Protein 1WN2 (pdb70)

Secondary structure (DSSP, 8-state):
---EEEEEEEESSS---HHHHHHHHHHHHHHHHHHHHHH-HHHHHHHHHTT--EEEEEESSHHHHHHHHHHHHHTT--EEEEE-TT-TTS-TT-EEEEEEEEEEHHHHHHHHTTSEE-

Radius of gyration: 13.37 Å; Cα contacts (8 Å, |Δi|>4): 234; chains: 1; bounding box: 24×41×27 Å

Solvent-accessible surface area: 6839 Å² total; per-residue (Å²): 225,119,131,41,24,0,4,0,0,0,19,44,50,27,199,29,70,186,50,81,27,61,40,1,22,50,71,0,10,86,60,0,13,123,68,0,63,140,149,77,120,146,45,22,66,14,4,111,175,103,60,71,90,80,42,47,6,63,6,105,33,46,111,66,0,97,149,14,50,56,64,0,93,175,61,47,6,11,18,7,41,14,175,42,104,60,6,118,95,16,93,140,47,18,12,0,0,0,0,0,0,0,0,6,31,114,42,0,58,132,10,6,48,148,30,154,125,110

Sequence (118 aa):
MFKYKQVIVARADLKLSKGKLAAQVAHGAVTAAFEAYKKKREWFEAWFREGQKKVVVKVESEEELFKLKAEAEKLGLPNALIRDAGLTEIPPGTVTVLAVGPAPEEIVDKVTGNLKLL

CATH classification: 3.40.1490.10

Organism: Pyrococcus horikoshii (strain ATCC 700860 / DSM 12428 / JCM 9974 / NBRC 100139 / OT-3) (NCBI:txid70601)

InterPro domains:
  IPR002833 Peptidyl-tRNA hydrolase, PTH2 [PF01981] (7-121)
  IPR002833 Peptidyl-tRNA hydrolase, PTH2 [PTHR12649] (6-121)
  IPR002833 Peptidyl-tRNA hydrolase, PTH2 [TIGR00283] (8-121)
  IPR002833 Peptidyl-tRNA hydrolase, PTH2 [cd02430] (7-121)
  IPR023476 Peptidyl-tRNA hydrolase II domain superfamily [G3DSA:3.40.1490.10] (1-121)
  IPR023476 Peptidyl-tRNA hydrolase II domain superfamily [SSF102462] (6-121)
  IPR034759 Peptidyl-tRNA hydrolase, archaea [MF_00628] (7-121)

Foldseek 3Di:
DFDWEKEKEFAPQLPDDPVVRVVLSVVWLVQLLVLCCVPVVVLSVVLVVVVRHYFYFYDHDQVLLVVLVVLLVVLVWRKDFDFDCPPPVDDHPRTTMMMTDRDGPVSSCVRPVPTGGD

Nearest PDB structures (foldseek):
  2d3k-assembly1_B  TM=9.857E-01  e=5.462E-23  Pyrococcus horikoshii OT3
  3erj-assembly1_A  TM=9.630E-01  e=3.125E-15  Archaeoglobus fulgidus
  2zv3-assembly3_F  TM=9.507E-01  e=1.216E-14  Methanocaldococcus jannaschii DSM 2661
  1q7s-assembly3_A  TM=9.230E-01  e=5.416E-14  Homo sapiens
  1rlk-assembly1_A  TM=9.325E-01  e=7.107E-14  Thermoplasma acidophilum

Structure (mmCIF, N/CA/C/O backbone):
data_1WN2
#
_entry.id   1WN2
#
_cell.length_a   49.670
_cell.length_b   49.670
_cell.length_c   85.791
_cell.angle_alpha   90.00
_cell.angle_beta   90.00
_cell.angle_gamma   90.00
#
_symmetry.space_group_name_H-M   'P 41 21 2'
#
loop_
_entity.id
_entity.type
_entity.pdbx_description
1 polymer 'Peptidyl-tRNA hydrolase'
2 non-polymer 'SODIUM ION'
3 water water
#
loop_
_atom_site.group_PDB
_atom_site.id
_atom_site.type_symbol
_atom_site.label_atom_id
_atom_site.label_alt_id
_atom_site.label_comp_id
_atom_site.label_asym_id
_atom_site.label_entity_id
_atom_site.label_seq_id
_atom_site.pdbx_PDB_ins_code
_atom_site.Cartn_x
_atom_site.Cartn_y
_atom_site.Cartn_z
_atom_site.occupancy
_atom_site.B_iso_or_equiv
_atom_site.auth_seq_id
_atom_site.auth_comp_id
_atom_site.auth_asym_id
_atom_site.auth_atom_id
_atom_site.pdbx_PDB_model_num
ATOM 1 N N . MET A 1 4 ? 11.380 38.753 29.199 1.00 35.88 4 MET A N 1
ATOM 2 C CA . MET A 1 4 ? 10.110 38.081 29.597 1.00 35.40 4 MET A CA 1
ATOM 3 C C . MET A 1 4 ? 10.220 36.571 29.416 1.00 34.40 4 MET A C 1
ATOM 4 O O . MET A 1 4 ? 9.213 35.863 29.401 1.00 34.43 4 MET A O 1
ATOM 9 N N . PHE A 1 5 ? 11.449 36.086 29.277 1.00 32.90 5 PHE A N 1
ATOM 10 C CA . PHE A 1 5 ? 11.813 34.661 29.137 1.00 31.00 5 PHE A CA 1
ATOM 11 C C . PHE A 1 5 ? 11.403 33.864 30.359 1.00 28.72 5 PHE A C 1
ATOM 12 O O . PHE A 1 5 ? 11.616 34.278 31.491 1.00 28.88 5 PHE A O 1
ATOM 20 N N . LYS A 1 6 ? 10.882 32.656 30.180 1.00 25.19 6 LYS A N 1
ATOM 21 C CA . LYS A 1 6 ? 10.636 31.799 31.305 1.00 21.89 6 LYS A CA 1
ATOM 22 C C . LYS A 1 6 ? 11.672 30.703 31.298 1.00 18.87 6 LYS A C 1
ATOM 23 O O . LYS A 1 6 ? 12.131 30.253 30.256 1.00 17.08 6 LYS A O 1
ATOM 29 N N . TYR A 1 7 ? 12.102 30.289 32.485 1.00 15.34 7 TYR A N 1
ATOM 30 C CA . TYR A 1 7 ? 13.161 29.294 32.599 1.00 13.00 7 TYR A CA 1
ATOM 31 C C . TYR A 1 7 ? 12.707 28.017 33.274 1.00 11.48 7 TYR A C 1
ATOM 32 O O . TYR A 1 7 ? 11.865 28.034 34.171 1.00 11.90 7 TYR A O 1
ATOM 41 N N . LYS A 1 8 ? 13.268 26.898 32.838 1.00 10.13 8 LYS A N 1
ATOM 42 C CA . LYS A 1 8 ? 12.923 25.631 33.445 1.00 9.23 8 LYS A CA 1
ATOM 43 C C . LYS A 1 8 ? 14.004 24.591 33.233 1.00 7.75 8 LYS A C 1
ATOM 44 O O . LYS A 1 8 ? 14.894 24.743 32.391 1.00 8.51 8 LYS A O 1
ATOM 50 N N . GLN A 1 9 ? 13.918 23.542 34.038 1.00 7.23 9 GLN A N 1
ATOM 51 C CA . GLN A 1 9 ? 14.833 22.419 33.977 1.00 6.85 9 GLN A CA 1
ATOM 52 C C . GLN A 1 9 ? 13.947 21.188 33.853 1.00 7.03 9 GLN A C 1
ATOM 53 O O . GLN A 1 9 ? 12.960 21.044 34.579 1.00 7.93 9 GLN A O 1
ATOM 59 N N . VAL A 1 10 ? 14.275 20.316 32.911 1.00 6.56 10 VAL A N 1
ATOM 60 C CA . VAL A 1 10 ? 13.504 19.101 32.724 1.00 7.17 10 VAL A CA 1
ATOM 61 C C . VAL A 1 10 ? 14.420 17.927 33.010 1.00 6.51 10 VAL A C 1
ATOM 62 O O . VAL A 1 10 ? 15.532 17.859 32.484 1.00 7.67 10 VAL A O 1
ATOM 66 N N . ILE A 1 11 ? 13.971 17.022 33.872 1.00 6.57 11 ILE A N 1
ATOM 67 C CA . ILE A 1 11 ? 14.767 15.854 34.196 1.00 6.98 11 ILE A CA 1
ATOM 68 C C . ILE A 1 11 ? 14.083 14.639 33.596 1.00 6.17 11 ILE A C 1
ATOM 69 O O . ILE A 1 11 ? 12.916 14.354 33.887 1.00 7.33 11 ILE A O 1
ATOM 74 N N . VAL A 1 12 ? 14.823 13.948 32.739 1.00 6.41 12 VAL A N 1
ATOM 75 C CA . VAL A 1 12 ? 14.343 12.766 32.040 1.00 6.58 12 VAL A CA 1
ATOM 76 C C . VAL A 1 12 ? 14.801 11.528 32.793 1.00 6.68 12 VAL A C 1
ATOM 77 O O . VAL A 1 12 ? 15.996 11.234 32.846 1.00 7.33 12 VAL A O 1
ATOM 81 N N . ALA A 1 13 ? 13.852 10.805 33.372 1.00 7.25 13 ALA A N 1
ATOM 82 C CA . ALA A 1 13 ? 14.170 9.614 34.141 1.00 7.19 13 ALA A CA 1
ATOM 83 C C . ALA A 1 13 ? 13.818 8.338 33.398 1.00 7.53 13 ALA A C 1
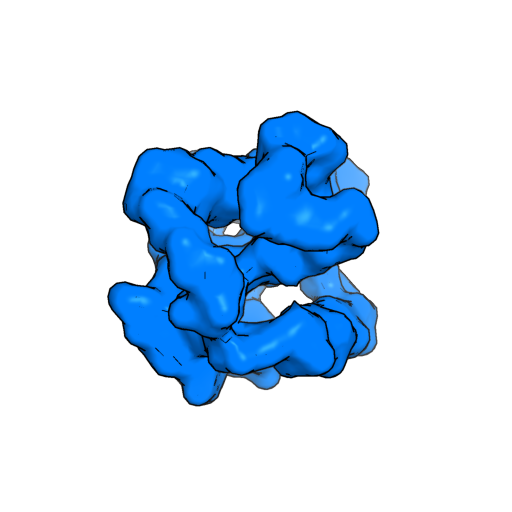ATOM 84 O O . ALA A 1 13 ? 12.793 8.262 32.723 1.00 8.59 13 ALA A O 1
ATOM 86 N N . ARG A 1 14 ? 14.672 7.330 33.523 1.00 8.08 14 ARG A N 1
ATOM 87 C CA . ARG A 1 14 ? 14.401 6.048 32.887 1.00 8.69 14 ARG A CA 1
ATOM 88 C C . ARG A 1 14 ? 13.386 5.285 33.725 1.00 10.14 14 ARG A C 1
ATOM 89 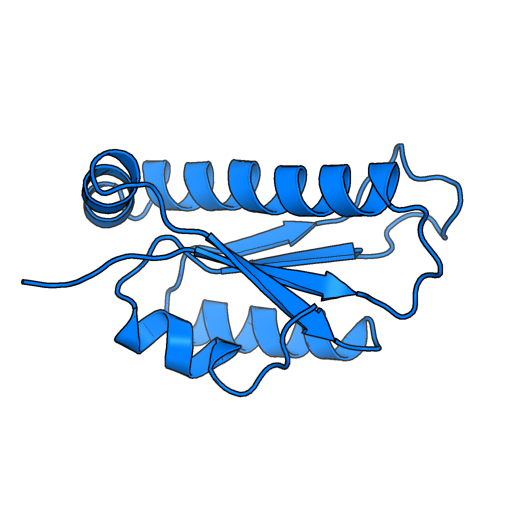O O . ARG A 1 14 ? 13.575 5.093 34.928 1.00 12.37 14 ARG A O 1
ATOM 97 N N . ALA A 1 15 ? 12.307 4.857 33.081 1.00 10.29 15 ALA A N 1
ATOM 98 C CA . ALA A 1 15 ? 11.252 4.116 33.760 1.00 11.10 15 ALA A CA 1
ATOM 99 C C . ALA A 1 15 ? 11.350 2.622 33.487 1.00 12.61 15 ALA A C 1
ATOM 100 O O . ALA A 1 15 ? 10.473 1.857 33.884 1.00 15.22 15 ALA A O 1
ATOM 102 N N . ASP A 1 16 ? 12.419 2.208 32.815 1.00 11.90 16 ASP A N 1
ATOM 103 C CA . ASP A 1 16 ? 12.615 0.801 32.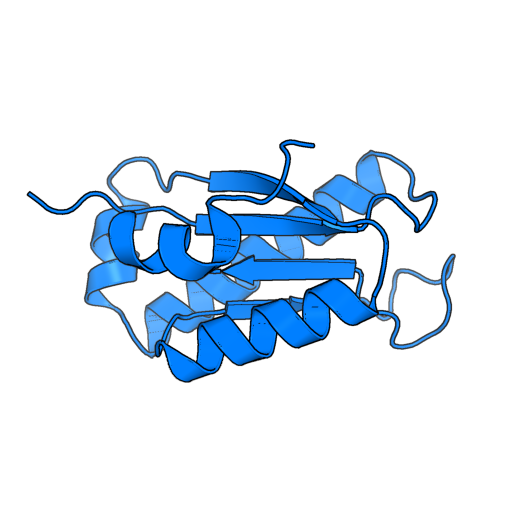478 1.00 12.22 16 ASP A CA 1
ATOM 104 C C . ASP A 1 16 ? 13.616 0.096 33.391 1.00 12.65 16 ASP A C 1
ATOM 105 O O . ASP A 1 16 ? 13.868 -1.098 33.234 1.00 14.46 16 ASP A O 1
ATOM 110 N N . LEU A 1 17 ? 14.184 0.825 34.345 1.00 11.88 17 LEU A N 1
ATOM 111 C CA . LEU A 1 17 ? 15.171 0.244 35.248 1.00 11.46 17 LEU A CA 1
ATOM 112 C C . LEU A 1 17 ? 14.606 -0.444 36.486 1.00 12.19 17 LEU A C 1
ATOM 113 O O . LEU A 1 17 ? 15.359 -1.009 37.275 1.00 12.90 17 LEU A O 1
ATOM 118 N N . LYS A 1 18 ? 13.288 -0.402 36.650 1.00 13.62 18 LYS A N 1
ATOM 119 C CA . LYS A 1 18 ? 12.635 -1.037 37.792 1.00 15.01 18 LYS A CA 1
ATOM 120 C C . LYS A 1 18 ? 13.163 -0.499 39.127 1.00 13.59 18 LYS A C 1
ATOM 121 O O . LYS A 1 18 ? 13.246 -1.206 40.123 1.00 14.27 18 LYS A O 1
ATOM 127 N N . LEU A 1 19 ? 13.532 0.778 39.153 1.00 11.99 19 LEU A N 1
ATOM 128 C CA . LEU A 1 19 ? 14.047 1.396 40.370 1.00 10.71 19 LEU A CA 1
ATOM 129 C C . LEU A 1 19 ? 12.928 1.712 41.353 1.00 10.69 19 LEU A C 1
ATOM 130 O O . LEU A 1 19 ? 11.807 2.026 40.954 1.00 11.56 19 LEU A O 1
ATOM 135 N N . SER A 1 20 ? 13.233 1.619 42.643 1.00 9.48 20 SER A N 1
ATOM 136 C CA . SER A 1 20 ? 12.250 1.944 43.666 1.00 8.20 20 SER A CA 1
ATOM 137 C C . SER A 1 20 ? 12.085 3.463 43.649 1.00 8.97 20 SER A C 1
ATOM 138 O O . SER A 1 20 ? 12.994 4.183 43.226 1.00 10.25 20 SER A O 1
ATOM 141 N N . LYS A 1 21 ? 10.939 3.954 44.112 1.00 9.53 21 LYS A N 1
ATOM 142 C CA . LYS A 1 21 ? 10.679 5.389 44.077 1.00 9.91 21 LYS A CA 1
ATOM 143 C C . LYS A 1 21 ? 11.703 6.275 44.778 1.00 9.32 21 LYS A C 1
ATOM 144 O O . LYS A 1 21 ? 12.036 7.346 44.272 1.00 9.11 21 LYS A O 1
ATOM 150 N N . GLY A 1 22 ? 12.204 5.839 45.928 1.00 8.63 22 GLY A N 1
ATOM 151 C CA . GLY A 1 22 ? 13.193 6.631 46.638 1.00 9.11 22 GLY A CA 1
ATOM 152 C C . GLY A 1 22 ? 14.483 6.758 45.848 1.00 8.16 22 GLY A C 1
ATOM 153 O O . GLY A 1 22 ? 15.130 7.807 45.859 1.00 8.94 22 GLY A O 1
ATOM 154 N N . LYS A 1 23 ? 14.874 5.683 45.172 1.00 8.30 23 LYS A N 1
ATOM 155 C CA . LYS A 1 23 ? 16.091 5.711 44.371 1.00 7.86 23 LYS A CA 1
ATOM 156 C C . LYS A 1 23 ? 15.891 6.564 43.120 1.00 8.03 23 LYS A C 1
ATOM 157 O O . LYS A 1 23 ? 16.779 7.327 42.742 1.00 7.52 23 LYS A O 1
ATOM 163 N N . LEU A 1 24 ? 14.734 6.444 42.477 1.00 7.39 24 LEU A N 1
ATOM 164 C CA . LEU A 1 24 ? 14.478 7.232 41.277 1.00 7.68 24 LEU A CA 1
ATOM 165 C C . LEU A 1 24 ? 14.478 8.720 41.631 1.00 6.95 24 LEU A C 1
ATOM 166 O O . LEU A 1 24 ? 15.032 9.540 40.896 1.00 7.29 24 LEU A O 1
ATOM 174 N N . ALA A 1 25 ? 13.859 9.070 42.756 1.00 6.95 25 ALA A N 1
ATOM 175 C CA . ALA A 1 25 ? 13.820 10.464 43.188 1.00 7.13 25 ALA A CA 1
ATOM 176 C C . ALA A 1 25 ? 15.243 10.960 43.444 1.00 6.45 25 ALA A C 1
ATOM 177 O O . ALA A 1 25 ? 15.581 12.097 43.105 1.00 6.50 25 ALA A O 1
ATOM 179 N N . ALA A 1 26 ? 16.077 10.111 44.037 1.00 6.65 26 ALA A N 1
ATOM 180 C CA . ALA A 1 26 ? 17.462 10.487 44.301 1.00 7.22 26 ALA A CA 1
ATOM 181 C C . ALA A 1 26 ? 18.206 10.732 42.987 1.00 6.39 26 ALA A C 1
ATOM 182 O O . ALA A 1 26 ? 19.002 11.670 42.881 1.00 6.85 26 ALA A O 1
ATOM 184 N N . GLN A 1 27 ? 17.956 9.886 41.989 1.00 6.11 27 GLN A N 1
ATOM 185 C CA . GLN A 1 27 ? 18.615 10.052 40.695 1.00 6.36 27 GLN A CA 1
ATOM 186 C C . GLN A 1 27 ? 18.169 11.356 40.038 1.00 5.82 27 GLN A C 1
ATOM 187 O O . GLN A 1 27 ? 18.984 12.081 39.461 1.00 6.45 27 GLN A O 1
ATOM 193 N N . VAL A 1 28 ? 16.876 11.653 40.123 1.00 6.03 28 VAL A N 1
ATOM 194 C CA . VAL A 1 28 ? 16.354 12.890 39.558 1.00 5.93 28 VAL A CA 1
ATOM 195 C C . VAL A 1 28 ? 17.058 14.070 40.234 1.00 5.05 28 VAL A C 1
ATOM 196 O O . VAL A 1 28 ? 17.436 15.040 39.571 1.0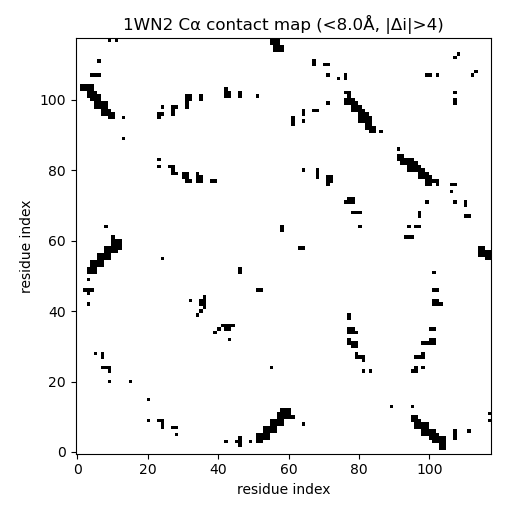0 5.96 28 VAL A O 1
ATOM 200 N N . ALA A 1 29 ? 17.258 13.967 41.547 1.00 5.78 29 ALA A N 1
ATOM 201 C CA . ALA A 1 29 ? 17.939 15.013 42.304 1.00 6.31 29 ALA A CA 1
ATOM 202 C C . ALA A 1 29 ? 19.405 15.140 41.872 1.00 5.47 29 ALA A C 1
ATOM 203 O O . ALA A 1 29 ? 19.927 16.256 41.791 1.00 6.11 29 ALA A O 1
ATOM 205 N N . HIS A 1 30 ? 20.075 14.018 41.601 1.00 5.81 30 HIS A N 1
ATOM 206 C CA . HIS A 1 30 ? 21.460 14.091 41.134 1.00 6.04 30 HIS A CA 1
ATOM 207 C C . HIS A 1 30 ? 21.475 14.918 39.847 1.00 6.01 30 HIS A C 1
ATOM 208 O O . HIS A 1 30 ? 22.331 15.785 39.659 1.00 6.69 30 HIS A O 1
ATOM 215 N N . GLY A 1 31 ? 20.538 14.626 38.947 1.00 5.23 31 GLY A N 1
ATOM 216 C CA . GLY A 1 31 ? 20.481 15.345 37.687 1.00 6.43 31 GLY A CA 1
ATOM 217 C C . GLY A 1 31 ? 20.241 16.826 37.877 1.00 5.05 31 GLY A C 1
ATOM 218 O O . GLY A 1 31 ? 20.939 17.658 37.295 1.00 6.18 31 GLY A O 1
ATOM 219 N N . ALA A 1 32 ? 19.255 17.162 38.701 1.00 5.24 32 ALA A N 1
ATOM 220 C CA . ALA A 1 32 ? 18.924 18.556 38.949 1.00 5.32 32 ALA A CA 1
ATOM 221 C C . ALA A 1 32 ? 20.099 19.328 39.537 1.00 5.39 32 ALA A C 1
ATOM 222 O O . ALA A 1 32 ? 20.419 20.425 39.079 1.00 6.22 32 ALA A O 1
ATOM 224 N N . VAL A 1 33 ? 20.738 18.767 40.555 1.00 5.63 33 VAL A N 1
ATOM 225 C CA . VAL A 1 33 ? 21.872 19.440 41.178 1.00 5.94 33 VAL A CA 1
ATOM 226 C C . VAL A 1 33 ? 23.029 19.609 40.198 1.00 6.08 33 VAL A C 1
ATOM 227 O O . VAL A 1 33 ? 23.590 20.700 40.058 1.00 6.85 33 VAL A O 1
ATOM 231 N N . THR A 1 34 ? 23.380 18.532 39.510 1.00 6.53 34 THR A N 1
ATOM 232 C CA . THR A 1 34 ? 24.504 18.582 38.591 1.00 6.80 34 THR A CA 1
ATOM 233 C C . THR A 1 34 ? 24.295 19.564 37.441 1.00 6.09 34 THR A C 1
ATOM 234 O O . THR A 1 34 ? 25.181 20.366 37.134 1.00 6.88 34 THR A O 1
ATOM 238 N N . ALA A 1 35 ? 23.124 19.526 36.816 1.00 5.79 35 ALA A N 1
ATOM 239 C CA . ALA A 1 35 ? 22.848 20.440 35.713 1.00 6.47 35 ALA A CA 1
ATOM 240 C C . ALA A 1 35 ? 22.712 21.880 36.213 1.00 6.51 35 ALA A C 1
ATOM 241 O O . ALA A 1 35 ? 23.036 22.821 35.489 1.00 7.07 35 ALA A O 1
ATOM 243 N N . ALA A 1 36 ? 22.224 22.057 37.440 1.00 6.54 36 ALA A N 1
ATOM 244 C CA . ALA A 1 36 ? 22.095 23.397 38.004 1.00 7.53 36 ALA A CA 1
ATOM 245 C C . ALA A 1 36 ? 23.487 24.010 38.125 1.00 7.31 36 ALA A C 1
ATOM 246 O O . ALA A 1 36 ? 23.690 25.179 37.794 1.00 8.10 36 ALA A O 1
ATOM 248 N N . PHE A 1 37 ? 24.450 23.224 38.595 1.00 8.28 37 PHE A N 1
ATOM 249 C CA . PHE A 1 37 ? 25.803 23.740 38.721 1.00 10.03 37 PHE A CA 1
ATOM 250 C C . PHE A 1 37 ? 26.454 23.940 37.354 1.00 10.43 37 PHE A C 1
ATOM 251 O O . PHE A 1 37 ? 27.313 24.809 37.197 1.00 11.60 37 PHE A O 1
ATOM 259 N N . GLU A 1 38 ? 26.037 23.157 36.362 1.00 11.22 38 GLU A N 1
ATOM 260 C CA . GLU A 1 38 ? 26.565 23.315 35.010 1.00 11.19 38 GLU A CA 1
ATOM 261 C C . GLU A 1 38 ? 26.124 24.684 34.507 1.00 11.45 38 GLU A C 1
ATOM 262 O O . GLU A 1 38 ? 26.909 25.420 33.906 1.00 12.28 38 GLU A O 1
ATOM 268 N N . ALA A 1 39 ? 24.860 25.016 34.752 1.00 9.84 39 ALA A N 1
ATOM 269 C CA . ALA A 1 39 ? 24.310 26.299 34.334 1.00 9.36 39 ALA A CA 1
ATOM 270 C C . ALA A 1 39 ? 24.942 27.438 35.126 1.00 9.84 39 ALA A C 1
ATOM 271 O O . ALA A 1 39 ? 25.223 28.502 34.577 1.00 11.13 39 ALA A O 1
ATOM 273 N N . TYR A 1 40 ? 25.165 27.210 36.416 1.00 10.33 40 TYR A N 1
ATOM 274 C CA . TYR A 1 40 ? 25.770 28.219 37.276 1.00 11.44 40 TYR A CA 1
ATOM 275 C C . TYR A 1 40 ? 27.146 28.634 36.759 1.00 13.30 40 TYR A C 1
ATOM 276 O O . TYR A 1 40 ? 27.484 29.819 36.739 1.00 14.43 40 TYR A O 1
ATOM 285 N N . LYS A 1 41 ? 27.931 27.656 36.325 1.00 15.12 41 LYS A N 1
ATOM 286 C CA . LYS A 1 41 ? 29.277 27.926 35.835 1.00 17.93 41 LYS A CA 1
ATOM 287 C C . LYS A 1 41 ? 29.373 28.321 34.359 1.00 19.33 41 LYS A C 1
ATOM 288 O O . LYS A 1 41 ? 30.256 29.095 33.985 1.00 20.80 41 LYS A O 1
ATOM 294 N N . LYS A 1 42 ? 28.470 27.811 33.526 1.00 18.97 42 LYS A N 1
ATOM 295 C CA . LYS A 1 42 ? 28.665 28.284 32.140 1.00 20.13 42 LYS A CA 1
ATOM 296 C C . LYS A 1 42 ? 27.464 29.075 31.561 1.00 18.91 42 LYS A C 1
ATOM 297 O O . LYS A 1 42 ? 27.581 29.808 30.588 1.00 19.37 42 LYS A O 1
ATOM 303 N N . LYS A 1 43 ? 26.300 29.120 32.201 1.00 17.21 43 LYS A N 1
ATOM 304 C CA . LYS A 1 43 ? 25.206 30.005 31.822 1.00 15.48 43 LYS A CA 1
ATOM 305 C C . LYS A 1 43 ? 24.606 30.721 33.042 1.00 14.38 43 LYS A C 1
ATOM 306 O O . LYS A 1 43 ? 23.432 30.605 33.372 1.00 13.72 43 LYS A O 1
ATOM 312 N N . ARG A 1 44 ? 25.494 31.464 33.731 1.00 14.22 44 ARG A N 1
ATOM 313 C CA . ARG A 1 44 ? 25.143 32.067 35.013 1.00 14.00 44 ARG A CA 1
ATOM 314 C C . ARG A 1 44 ? 23.821 32.840 34.987 1.00 13.42 44 ARG A C 1
ATOM 315 O O . ARG A 1 44 ? 23.045 32.817 35.935 1.00 14.13 44 ARG A O 1
ATOM 323 N N . GLU A 1 45 ? 23.590 33.577 33.885 1.00 14.40 45 GLU A N 1
ATOM 324 C CA . GLU A 1 45 ? 22.370 34.383 33.809 1.00 16.11 45 GLU A CA 1
ATOM 325 C C . GLU A 1 45 ? 21.105 33.514 33.828 1.00 14.52 45 GLU A C 1
ATOM 326 O O . GLU A 1 45 ? 20.117 33.808 34.488 1.00 15.14 45 GLU A O 1
ATOM 332 N N . TRP A 1 46 ? 21.172 32.418 33.078 1.00 13.78 46 TRP A N 1
ATOM 333 C CA . TRP A 1 46 ? 20.063 31.474 33.013 1.00 12.39 46 TRP A CA 1
ATOM 334 C C . TRP A 1 46 ? 19.826 30.860 34.385 1.00 11.14 46 TRP A C 1
ATOM 335 O O . TRP A 1 46 ? 18.685 30.728 34.823 1.00 12.37 46 TRP A O 1
ATOM 346 N N . PHE A 1 47 ? 20.908 30.485 35.062 1.00 11.20 47 PHE A N 1
ATOM 347 C CA . PHE A 1 47 ? 20.791 29.896 36.387 1.00 10.73 47 PHE A CA 1
ATOM 348 C C . PHE A 1 47 ? 20.132 30.853 37.376 1.00 10.26 47 PHE A C 1
ATOM 349 O O . PHE A 1 47 ? 19.178 30.490 38.063 1.00 10.48 47 PHE A O 1
ATOM 357 N N . GLU A 1 48 ? 20.657 32.073 37.451 1.00 11.72 48 GLU A N 1
ATOM 358 C CA . GLU A 1 48 ? 20.142 33.080 38.374 1.00 13.39 48 GLU A CA 1
ATOM 359 C C . GLU A 1 48 ? 18.657 33.376 38.207 1.00 12.49 48 GLU A C 1
ATOM 360 O O . GLU A 1 48 ? 17.919 33.453 39.192 1.00 13.49 48 GLU A O 1
ATOM 366 N N . ALA A 1 49 ? 18.220 33.554 36.965 1.00 12.35 49 ALA A N 1
ATOM 367 C CA . ALA A 1 49 ? 16.816 33.840 36.695 1.00 12.33 49 ALA A CA 1
ATOM 368 C C . ALA A 1 49 ? 15.954 32.673 37.169 1.00 11.95 49 ALA A C 1
ATOM 369 O O . ALA A 1 49 ? 14.972 32.855 37.887 1.00 13.21 49 ALA A O 1
ATOM 371 N N . TRP A 1 50 ? 16.337 31.471 36.755 1.00 10.43 50 TRP A N 1
ATOM 372 C CA . TRP A 1 50 ? 15.632 30.250 37.121 1.00 9.87 50 TRP A CA 1
ATOM 373 C C . TRP A 1 50 ? 15.554 30.075 38.634 1.00 8.60 50 TRP A C 1
ATOM 374 O O . TRP A 1 50 ? 14.483 29.848 39.189 1.00 9.53 50 TRP A O 1
ATOM 385 N N . PHE A 1 51 ? 16.696 30.200 39.296 1.00 9.67 51 PHE A N 1
ATOM 386 C CA . PHE A 1 51 ? 16.765 29.997 40.737 1.00 11.02 51 PHE A CA 1
ATOM 387 C C . PHE A 1 51 ? 15.884 30.924 41.572 1.00 11.42 51 PHE A C 1
ATOM 388 O O . PHE A 1 51 ? 15.422 30.532 42.647 1.00 11.57 51 PHE A O 1
ATOM 396 N N . ARG A 1 52 ? 15.636 32.139 41.091 1.00 12.36 52 ARG A N 1
ATOM 397 C CA . ARG A 1 52 ? 14.771 32.955 41.941 1.00 14.25 52 ARG A CA 1
ATOM 398 C C . ARG A 1 52 ? 13.345 33.054 41.386 1.00 14.16 52 ARG A C 1
ATOM 399 O O . ARG A 1 52 ? 12.435 33.562 42.028 1.00 14.12 52 ARG A O 1
ATOM 407 N N . GLU A 1 53 ? 13.089 32.443 40.234 1.00 13.28 53 GLU A N 1
ATOM 408 C CA . GLU A 1 53 ? 11.738 32.386 39.689 1.00 13.61 53 GLU A CA 1
ATOM 409 C C . GLU A 1 53 ? 11.041 31.042 39.890 1.00 12.87 53 GLU A C 1
ATOM 410 O O . GLU A 1 53 ? 10.248 30.618 39.049 1.00 14.29 53 GLU A O 1
ATOM 416 N N . GLY A 1 54 ? 11.344 30.376 41.002 1.00 10.87 54 GLY A N 1
ATOM 417 C CA . GLY A 1 54 ? 10.719 29.099 41.302 1.00 10.36 54 GLY A CA 1
ATOM 418 C C . GLY A 1 54 ? 11.486 27.857 40.887 1.00 8.84 54 GLY A C 1
ATOM 419 O O . GLY A 1 54 ? 11.022 26.743 41.134 1.00 9.79 54 GLY A O 1
ATOM 420 N N . GLN A 1 55 ? 12.654 28.046 40.274 1.00 8.81 55 GLN A N 1
ATOM 421 C CA . GLN A 1 55 ? 13.500 26.945 39.803 1.00 8.12 55 GLN A CA 1
ATOM 422 C C . GLN A 1 55 ? 12.665 25.775 39.288 1.00 7.84 55 GLN A C 1
ATOM 423 O O . GLN A 1 55 ? 12.860 24.618 39.673 1.00 7.30 55 GLN A O 1
ATOM 429 N N . LYS A 1 56 ? 11.744 26.099 38.388 1.00 7.97 56 LYS A N 1
ATOM 430 C CA . LYS A 1 56 ? 10.835 25.121 37.815 1.00 7.91 56 LYS A CA 1
ATOM 431 C C . LYS A 1 56 ? 11.514 23.869 37.289 1.00 7.11 56 LYS A C 1
ATOM 432 O O . LYS A 1 56 ? 12.496 23.938 36.544 1.00 7.23 56 LYS A O 1
ATOM 438 N N . LYS A 1 57 ? 10.966 22.725 37.684 1.00 7.66 57 LYS A N 1
ATOM 439 C CA . LYS A 1 57 ? 11.464 21.424 37.264 1.00 7.96 57 LYS A CA 1
ATOM 440 C C . LYS A 1 57 ? 10.283 20.558 36.877 1.00 7.42 57 LYS A C 1
ATOM 441 O O . LYS A 1 57 ? 9.248 20.572 37.545 1.00 9.75 57 LYS A O 1
ATOM 447 N N . VAL A 1 58 ? 10.438 19.811 35.793 1.00 7.82 58 VAL A N 1
ATOM 448 C CA . VAL A 1 58 ? 9.396 18.905 35.334 1.00 7.95 58 VAL A CA 1
ATOM 449 C C . VAL A 1 58 ? 10.081 17.568 35.110 1.00 6.57 58 VAL A C 1
ATOM 450 O O . VAL A 1 58 ? 11.172 17.516 34.533 1.00 7.49 58 VAL A O 1
ATOM 454 N N . VAL A 1 59 ? 9.459 16.494 35.579 1.00 6.89 59 VAL A N 1
ATOM 455 C CA . VAL A 1 59 ? 10.038 15.171 35.424 1.00 7.22 59 VAL A CA 1
ATOM 456 C C . VAL A 1 59 ? 9.311 14.373 34.351 1.00 6.71 59 VAL A C 1
ATOM 457 O O . VAL A 1 59 ? 8.100 14.130 34.434 1.00 7.27 59 VAL A O 1
ATOM 461 N N . VAL A 1 60 ? 10.067 13.982 33.331 1.00 6.85 60 VAL A N 1
ATOM 462 C CA . VAL A 1 60 ? 9.532 13.195 32.236 1.00 6.99 60 VAL A CA 1
ATOM 463 C C . VAL A 1 60 ? 10.257 11.859 32.241 1.00 7.09 60 VAL A C 1
ATOM 464 O O . VAL A 1 60 ? 11.145 11.633 33.065 1.00 7.04 60 VAL A O 1
ATOM 468 N N . LYS A 1 61 ? 9.887 10.969 31.332 1.00 7.81 61 LYS A N 1
ATOM 469 C CA . LYS A 1 61 ? 10.511 9.659 31.304 1.00 8.01 61 LYS A CA 1
ATOM 470 C C . LYS A 1 61 ? 10.810 9.146 29.910 1.00 8.04 61 LYS A C 1
ATOM 471 O O . LYS A 1 61 ? 10.334 9.684 28.914 1.00 9.15 61 LYS A O 1
ATOM 477 N N . VAL A 1 62 ? 11.643 8.113 29.868 1.00 8.09 62 VAL A N 1
ATOM 478 C CA . VAL A 1 62 ? 11.966 7.399 28.638 1.00 8.08 62 VAL A CA 1
ATOM 479 C C . VAL A 1 62 ? 12.045 5.938 29.058 1.00 9.15 62 VAL A C 1
ATOM 480 O O . VAL A 1 62 ? 12.093 5.640 30.253 1.00 9.38 62 VAL A O 1
ATOM 484 N N . GLU A 1 63 ? 12.059 5.029 28.089 1.00 9.78 63 GLU A N 1
ATOM 485 C CA . GLU A 1 63 ? 12.074 3.603 28.398 1.00 11.02 63 GLU A CA 1
ATOM 486 C C . GLU A 1 63 ? 13.350 2.866 28.016 1.00 11.29 63 GLU A C 1
ATOM 487 O O . GLU A 1 63 ? 13.349 1.639 27.913 1.00 12.49 63 GLU A O 1
ATOM 493 N N . SER A 1 64 ? 14.437 3.597 27.805 1.00 10.61 64 SER A N 1
ATOM 494 C CA . SER A 1 64 ? 15.694 2.960 27.436 1.00 11.34 64 SER A CA 1
ATOM 495 C C . SER A 1 64 ? 16.878 3.861 27.729 1.00 11.16 64 SER A C 1
ATOM 496 O O . SER A 1 64 ? 16.734 5.073 27.892 1.00 11.11 64 SER A O 1
ATOM 499 N N . GLU A 1 65 ? 18.058 3.260 27.782 1.00 11.67 65 GLU A N 1
ATOM 500 C CA . GLU A 1 65 ? 19.266 4.016 28.037 1.00 11.66 65 GLU A CA 1
ATOM 501 C C . GLU A 1 65 ? 19.628 4.769 26.760 1.00 10.40 65 GLU A C 1
ATOM 502 O O . GLU A 1 65 ? 20.130 5.890 26.807 1.00 10.60 65 GLU A O 1
ATOM 512 N N . GLU A 1 66 ? 19.345 4.150 25.618 1.00 9.54 66 GLU A N 1
ATOM 513 C CA . GLU A 1 66 ? 19.653 4.745 24.326 1.00 9.36 66 GLU A CA 1
ATOM 514 C C . GLU A 1 66 ? 19.005 6.111 24.119 1.00 9.21 66 GLU A C 1
ATOM 515 O O . GLU A 1 66 ? 19.624 7.014 23.552 1.00 10.06 66 GLU A O 1
ATOM 521 N N . GLU A 1 67 ? 17.767 6.276 24.579 1.00 9.87 67 GLU A N 1
ATOM 522 C CA . GLU A 1 67 ? 17.094 7.555 24.400 1.00 9.12 67 GLU A CA 1
ATOM 523 C C . GLU A 1 67 ? 17.762 8.663 25.206 1.00 8.71 67 GLU A C 1
ATOM 524 O O . GLU A 1 67 ? 17.769 9.819 24.779 1.00 9.70 67 GLU A O 1
ATOM 534 N N . LEU A 1 68 ? 18.323 8.332 26.366 1.00 8.17 68 LEU A N 1
ATOM 535 C CA . LEU A 1 68 ? 19.003 9.355 27.153 1.00 7.67 68 LEU A CA 1
ATOM 536 C C . LEU A 1 68 ? 20.221 9.880 26.397 1.00 7.69 68 LEU A C 1
ATOM 537 O O . LEU A 1 68 ? 20.491 11.080 26.399 1.00 8.30 68 LEU A O 1
ATOM 542 N N . PHE A 1 69 ? 20.959 8.984 25.748 1.00 8.64 69 PHE A N 1
ATOM 543 C CA . PHE A 1 69 ? 22.132 9.406 24.992 1.00 8.26 69 PHE A CA 1
ATOM 544 C C . PHE A 1 69 ? 21.734 10.284 23.810 1.00 8.24 69 PHE A C 1
ATOM 545 O O . PHE A 1 69 ? 22.375 11.297 23.539 1.00 9.59 69 PHE A O 1
ATOM 553 N N . LYS A 1 70 ? 20.668 9.906 23.116 1.00 8.68 70 LYS A N 1
ATOM 554 C CA . LYS A 1 70 ? 20.261 10.708 21.976 1.00 9.61 70 LYS A CA 1
ATOM 555 C C . LYS A 1 70 ? 19.783 12.083 22.429 1.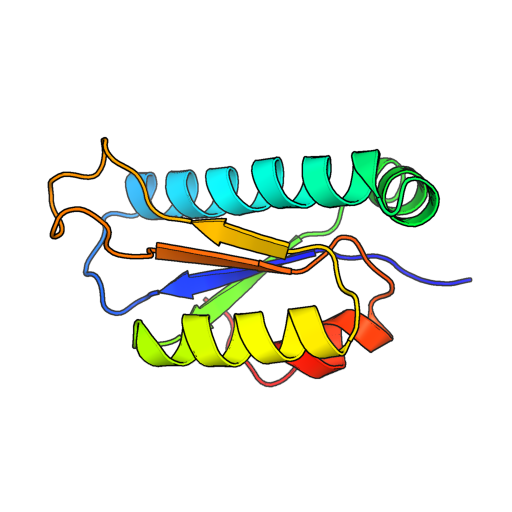00 7.94 70 LYS A C 1
ATOM 556 O O . LYS A 1 70 ? 20.071 13.103 21.816 1.00 8.74 70 LYS A O 1
ATOM 562 N N . LEU A 1 71 ? 19.069 12.153 23.547 1.00 7.54 71 LEU A N 1
ATOM 563 C CA . LEU A 1 71 ? 18.620 13.435 24.072 1.00 7.04 71 LEU A CA 1
ATOM 564 C C . LEU A 1 71 ? 19.797 14.285 24.547 1.00 6.10 71 LEU A C 1
ATOM 565 O O . LEU A 1 71 ? 19.790 15.505 24.385 1.00 7.10 71 LEU A O 1
ATOM 570 N N . LYS A 1 72 ? 20.807 13.653 25.139 1.00 6.79 72 LYS A N 1
ATOM 571 C CA . LYS A 1 72 ? 21.961 14.420 25.599 1.00 7.26 72 LYS A CA 1
ATOM 572 C C . LYS A 1 72 ? 22.646 15.060 24.395 1.00 7.72 72 LYS A C 1
ATOM 573 O O . LYS A 1 72 ? 23.040 16.226 24.441 1.00 7.69 72 LYS A O 1
ATOM 579 N N . ALA A 1 73 ? 22.778 14.299 23.314 1.00 7.77 73 ALA A N 1
ATOM 580 C CA . ALA A 1 73 ? 23.410 14.813 22.107 1.00 8.73 73 ALA A CA 1
ATOM 581 C C . ALA A 1 73 ? 22.649 16.026 21.585 1.00 8.58 73 ALA A C 1
ATOM 582 O O . ALA A 1 73 ? 23.252 17.006 21.151 1.00 9.61 73 ALA A O 1
ATOM 584 N N . GLU A 1 74 ? 21.322 15.963 21.624 1.00 7.79 74 GLU A N 1
ATOM 585 C CA . GLU A 1 74 ? 20.509 17.073 21.146 1.00 8.34 74 GLU A CA 1
ATOM 586 C C . GLU A 1 74 ? 20.690 18.294 22.043 1.00 7.85 74 GLU A C 1
ATOM 587 O O . GLU A 1 74 ? 20.763 19.426 21.561 1.00 9.04 74 GLU A O 1
ATOM 597 N N . ALA A 1 75 ? 20.765 18.067 23.351 1.00 7.51 75 ALA A N 1
ATOM 598 C CA . ALA A 1 75 ? 20.956 19.171 24.286 1.00 6.76 75 ALA A CA 1
ATOM 599 C C . ALA A 1 75 ? 22.311 19.828 24.030 1.00 7.62 75 ALA A C 1
ATOM 600 O O . ALA A 1 75 ? 22.427 21.053 24.050 1.00 8.38 75 ALA A O 1
ATOM 602 N N . GLU A 1 76 ? 23.330 19.007 23.789 1.00 8.02 76 GLU A N 1
ATOM 603 C CA . GLU A 1 76 ? 24.671 19.514 23.516 1.00 9.31 76 GLU A CA 1
ATOM 604 C C . GLU A 1 76 ? 24.669 20.359 22.244 1.00 11.05 76 GLU A C 1
ATOM 605 O O . GLU A 1 76 ? 25.269 21.433 22.203 1.00 12.01 76 GLU A O 1
ATOM 611 N N . LYS A 1 77 ? 23.983 19.873 21.214 1.00 10.78 77 LYS A N 1
ATOM 612 C CA . LYS A 1 77 ? 23.941 20.584 19.937 1.00 12.35 77 LYS A CA 1
ATOM 613 C C . LYS A 1 77 ? 23.226 21.936 20.052 1.00 12.08 77 LYS A C 1
ATOM 614 O O . LYS A 1 77 ? 23.470 22.864 19.292 1.00 13.61 77 LYS A O 1
ATOM 620 N N . LEU A 1 78 ? 22.334 22.080 21.028 1.00 11.43 78 LEU A N 1
ATOM 621 C CA . LEU A 1 78 ? 21.626 23.339 21.224 1.00 11.41 78 LEU A CA 1
ATOM 622 C C . LEU A 1 78 ? 22.288 24.226 22.273 1.00 11.55 78 LEU A C 1
ATOM 623 O O . LEU A 1 78 ? 21.778 25.297 22.595 1.00 13.46 78 LEU A O 1
ATOM 628 N N . GLY A 1 79 ? 23.420 23.774 22.802 1.00 10.59 79 GLY A N 1
ATOM 629 C CA . GLY A 1 79 ? 24.143 24.548 23.800 1.00 11.41 79 GLY A CA 1
ATOM 630 C C . GLY A 1 79 ? 23.452 24.665 25.148 1.00 11.51 79 GLY A C 1
ATOM 631 O O . GLY A 1 79 ? 23.603 25.663 25.849 1.00 13.17 79 GLY A O 1
ATOM 632 N N . LEU A 1 80 ? 22.701 23.637 25.523 1.00 9.70 80 LEU A N 1
ATOM 633 C CA . LEU A 1 80 ? 21.979 23.639 26.789 1.00 9.49 80 LEU A CA 1
ATOM 634 C C . LEU A 1 80 ? 22.745 22.984 27.926 1.00 9.76 80 LEU A C 1
ATOM 635 O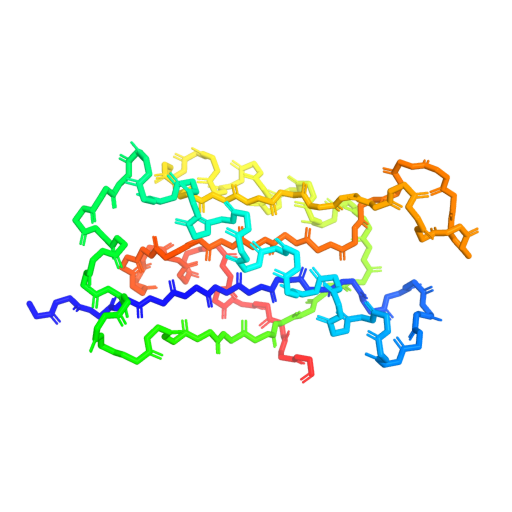 O . LEU A 1 80 ? 23.394 21.958 27.735 1.00 8.84 80 LEU A O 1
ATOM 640 N N . PRO A 1 81 ? 22.693 23.582 29.127 1.00 9.18 81 PRO A N 1
ATOM 641 C CA . PRO A 1 81 ? 23.393 22.979 30.263 1.00 9.32 81 PRO A CA 1
ATOM 642 C C . PRO A 1 81 ? 22.699 21.633 30.462 1.00 8.03 81 PRO A C 1
ATOM 643 O O . PRO A 1 81 ? 21.478 21.539 30.318 1.00 8.35 81 PRO A O 1
ATOM 647 N N . ASN A 1 82 ? 23.456 20.592 30.768 1.00 7.35 82 ASN A N 1
ATOM 648 C CA . ASN A 1 82 ? 22.838 19.290 30.956 1.00 7.15 82 ASN A CA 1
ATOM 649 C C . ASN A 1 82 ? 23.729 18.401 31.795 1.00 6.38 82 ASN A C 1
ATOM 650 O O . ASN A 1 82 ? 24.908 18.699 31.998 1.00 7.89 82 ASN A O 1
ATOM 655 N N . ALA A 1 83 ? 23.162 17.311 32.294 1.00 6.70 83 ALA A N 1
ATOM 656 C CA . ALA A 1 83 ? 23.913 16.362 33.094 1.00 6.54 83 ALA A CA 1
ATOM 657 C C . ALA A 1 83 ? 23.352 14.963 32.899 1.00 6.76 83 ALA A C 1
ATOM 658 O O . ALA A 1 83 ? 22.169 14.722 33.151 1.00 6.49 83 ALA A O 1
ATOM 660 N N . LEU A 1 84 ? 24.196 14.054 32.421 1.00 6.55 84 LEU A N 1
ATOM 661 C CA . LEU A 1 84 ? 23.804 12.662 32.234 1.00 6.71 84 LEU A CA 1
ATOM 662 C C . LEU A 1 84 ? 24.344 11.960 33.470 1.00 6.53 84 LEU A C 1
ATOM 663 O O . LEU A 1 84 ? 25.554 11.939 33.707 1.00 7.87 84 LEU A O 1
ATOM 668 N N . ILE A 1 85 ? 23.438 11.381 34.246 1.00 7.01 85 ILE A N 1
ATOM 669 C CA . ILE A 1 85 ? 23.776 10.753 35.510 1.00 7.11 85 ILE A CA 1
ATOM 670 C C . ILE A 1 85 ? 23.975 9.249 35.558 1.00 8.09 85 ILE A C 1
ATOM 671 O O . ILE A 1 85 ? 23.232 8.480 34.953 1.00 8.01 85 ILE A O 1
ATOM 676 N N . ARG A 1 86 ? 24.998 8.857 36.308 1.00 9.77 86 ARG A N 1
ATOM 677 C CA . ARG A 1 86 ? 25.313 7.467 36.594 1.00 10.27 86 ARG A CA 1
ATOM 678 C C . ARG A 1 86 ? 25.576 7.578 38.097 1.00 10.55 86 ARG A C 1
ATOM 679 O O . ARG A 1 86 ? 25.931 8.655 38.586 1.00 11.78 86 ARG A O 1
ATOM 687 N N . ASP A 1 87 ? 25.389 6.495 38.838 1.00 9.25 87 ASP A N 1
ATOM 688 C CA . ASP A 1 87 ? 25.586 6.544 40.280 1.00 10.55 87 ASP A CA 1
ATOM 689 C C . ASP A 1 87 ? 26.292 5.282 40.754 1.00 11.14 87 ASP A C 1
ATOM 690 O O . ASP A 1 87 ? 25.704 4.202 40.765 1.00 11.17 87 ASP A O 1
ATOM 695 N N . ALA A 1 88 ? 27.555 5.430 41.138 1.00 11.95 88 ALA A N 1
ATOM 696 C CA . ALA A 1 88 ? 28.353 4.305 41.610 1.00 12.78 88 ALA A CA 1
ATOM 697 C C . ALA A 1 88 ? 27.690 3.588 42.781 1.00 13.43 88 ALA A C 1
ATOM 698 O O . ALA A 1 88 ? 27.864 2.383 42.956 1.00 14.54 88 ALA A O 1
ATOM 700 N N . GLY A 1 89 ? 26.930 4.330 43.581 1.00 13.21 89 GLY A N 1
ATOM 701 C CA . GLY A 1 89 ? 26.267 3.736 44.729 1.00 13.40 89 GLY A CA 1
ATOM 702 C C . GLY A 1 89 ? 24.994 2.971 44.414 1.00 13.05 89 GLY A C 1
ATOM 703 O O . GLY A 1 89 ? 24.472 2.254 45.266 1.00 13.27 89 GLY A O 1
ATOM 704 N N . LEU A 1 90 ? 24.490 3.112 43.193 1.00 12.64 90 LEU A N 1
ATOM 705 C CA . LEU A 1 90 ? 23.265 2.429 42.792 1.00 12.59 90 LEU A CA 1
ATOM 706 C C . LEU A 1 90 ? 23.632 1.057 42.234 1.00 12.23 90 LEU A C 1
ATOM 707 O O . LEU A 1 90 ? 23.574 0.822 41.027 1.00 13.19 90 LEU A O 1
ATOM 712 N N . THR A 1 91 ? 24.000 0.150 43.131 1.00 12.12 91 THR A N 1
ATOM 713 C CA . THR A 1 91 ? 24.426 -1.186 42.740 1.00 12.89 91 THR A CA 1
ATOM 714 C C . THR A 1 91 ? 23.338 -2.174 42.321 1.00 12.05 91 THR A C 1
ATOM 715 O O . THR A 1 91 ? 23.655 -3.299 41.928 1.00 13.36 91 THR A O 1
ATOM 719 N N . GLU A 1 92 ? 22.067 -1.781 42.390 1.00 12.04 92 GLU A N 1
ATOM 720 C CA . GLU A 1 92 ? 21.008 -2.695 41.968 1.00 12.01 92 GLU A CA 1
ATOM 721 C C . GLU A 1 92 ? 20.901 -2.745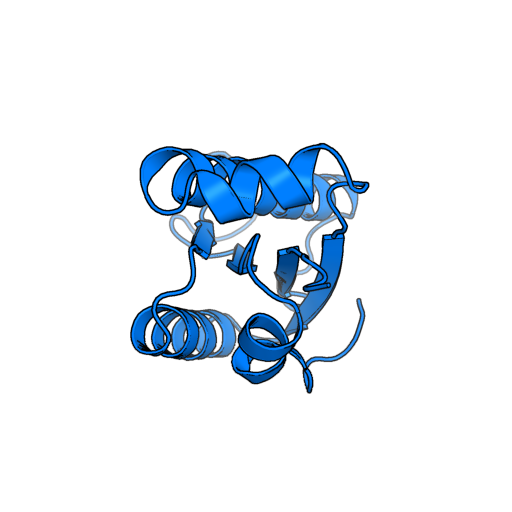 40.446 1.00 12.76 92 GLU A C 1
ATOM 722 O O . GLU A 1 92 ? 20.084 -3.481 39.899 1.00 13.49 92 GLU A O 1
ATOM 728 N N . ILE A 1 93 ? 21.713 -1.938 39.767 1.00 11.41 93 ILE A N 1
ATOM 729 C CA . ILE A 1 93 ? 21.767 -1.945 38.308 1.00 12.32 93 ILE A CA 1
ATOM 730 C C . ILE A 1 93 ? 23.256 -1.996 37.965 1.00 11.82 93 ILE A C 1
ATOM 731 O O . ILE A 1 93 ? 24.097 -1.629 38.785 1.00 12.49 93 ILE A O 1
ATOM 736 N N . PRO A 1 94 ? 23.603 -2.470 36.759 1.00 13.61 94 PRO A N 1
ATOM 737 C CA . PRO A 1 94 ? 25.002 -2.575 36.327 1.00 14.16 94 PRO A CA 1
ATOM 738 C C . PRO A 1 94 ? 25.837 -1.311 36.505 1.00 14.23 94 PRO A C 1
ATOM 739 O O . PRO A 1 94 ? 25.333 -0.195 36.379 1.00 12.04 94 PRO A O 1
ATOM 743 N N . PRO A 1 95 ? 27.135 -1.472 36.808 1.00 14.73 95 PRO A N 1
ATOM 744 C CA . PRO A 1 95 ? 28.010 -0.312 36.992 1.00 14.93 95 PRO A CA 1
ATOM 745 C C . PRO A 1 95 ? 28.036 0.554 35.736 1.00 14.28 95 PRO A C 1
ATOM 746 O O . PRO A 1 95 ? 28.079 0.035 34.620 1.00 14.72 95 PRO A O 1
ATOM 750 N N . GLY A 1 96 ? 27.992 1.870 35.926 1.00 12.86 96 GLY A N 1
ATOM 751 C CA . GLY A 1 96 ? 28.033 2.789 34.803 1.00 12.58 96 GLY A CA 1
ATOM 752 C C . GLY A 1 96 ? 26.716 3.045 34.095 1.00 10.96 96 GLY A C 1
ATOM 753 O O . GLY A 1 96 ? 26.656 3.872 33.188 1.00 12.31 96 GLY A O 1
ATOM 754 N N . THR A 1 97 ? 25.658 2.347 34.493 1.00 10.38 97 THR A N 1
ATOM 755 C CA . THR A 1 97 ? 24.354 2.533 33.861 1.00 9.16 97 THR A CA 1
ATOM 756 C C . THR A 1 97 ? 23.834 3.951 34.078 1.00 8.14 97 THR A C 1
ATOM 757 O O . THR A 1 97 ? 23.826 4.447 35.204 1.00 9.17 97 THR A O 1
ATOM 761 N N . VAL A 1 98 ? 23.406 4.612 33.007 1.00 8.08 98 VAL A N 1
ATOM 762 C CA . VAL A 1 98 ? 22.879 5.960 33.161 1.00 7.46 98 VAL A CA 1
ATOM 763 C C . VAL A 1 98 ? 21.407 5.883 33.560 1.00 7.59 98 VAL A C 1
ATOM 764 O O . VAL A 1 98 ? 20.639 5.070 33.038 1.00 8.83 98 VAL A O 1
ATOM 770 N N . THR A 1 99 ? 21.026 6.744 34.494 1.00 7.04 99 THR A N 1
ATOM 771 C CA . THR A 1 99 ? 19.682 6.750 35.053 1.00 7.14 99 THR A CA 1
ATOM 772 C C . THR A 1 99 ? 18.788 7.909 34.638 1.00 6.44 99 THR A C 1
ATOM 773 O O . THR A 1 99 ? 17.592 7.717 34.403 1.00 7.32 99 THR A O 1
ATOM 777 N N . VAL A 1 100 ? 19.356 9.110 34.574 1.00 6.32 100 VAL A N 1
ATOM 778 C CA . VAL A 1 100 ? 18.589 10.289 34.201 1.00 5.93 100 VAL A CA 1
ATOM 779 C C . VAL A 1 100 ? 19.435 11.282 33.425 1.00 5.91 100 VAL A C 1
ATOM 780 O O . VAL A 1 100 ? 20.667 11.245 33.473 1.00 6.25 100 VAL A O 1
ATOM 784 N N . LEU A 1 101 ? 18.752 12.160 32.703 1.00 5.31 101 LEU A N 1
ATOM 785 C CA . LEU A 1 101 ? 19.391 13.241 31.971 1.00 5.63 101 LEU A CA 1
ATOM 786 C C . LEU A 1 101 ? 18.651 14.507 32.372 1.00 5.08 101 LEU A C 1
ATOM 787 O O . LEU A 1 101 ? 17.438 14.595 32.187 1.00 6.10 101 LEU A O 1
ATOM 792 N N . ALA A 1 102 ? 19.363 15.466 32.951 1.00 5.70 102 ALA A N 1
ATOM 793 C CA . ALA A 1 102 ? 18.754 16.735 33.310 1.00 5.95 102 ALA A CA 1
ATOM 794 C C . ALA A 1 102 ? 19.143 17.738 32.224 1.00 6.51 102 ALA A C 1
ATOM 795 O O . ALA A 1 102 ? 20.304 17.802 31.811 1.00 6.38 102 ALA A O 1
ATOM 797 N N . VAL A 1 103 ? 18.165 18.504 31.760 1.00 5.64 103 VAL A N 1
ATOM 798 C CA . VAL A 1 103 ? 18.371 19.508 30.722 1.00 7.66 103 VAL A CA 1
ATOM 799 C C . VAL A 1 103 ? 17.926 20.853 31.290 1.00 6.70 103 VAL A C 1
ATOM 800 O O . VAL A 1 103 ? 16.785 21.001 31.727 1.00 7.56 103 VAL A O 1
ATOM 804 N N . GLY A 1 104 ? 18.827 21.830 31.288 1.00 7.47 104 GLY A N 1
ATOM 805 C CA . GLY A 1 104 ? 18.490 23.128 31.835 1.00 6.93 104 GLY A CA 1
ATOM 806 C C . GLY A 1 104 ? 19.078 23.273 33.226 1.00 7.73 104 GLY A C 1
ATOM 807 O O . GLY A 1 104 ? 19.721 22.346 33.726 1.00 7.77 104 GLY A O 1
ATOM 808 N N . PRO A 1 105 ? 18.806 24.389 33.914 1.00 7.98 105 PRO A N 1
ATOM 809 C CA . PRO A 1 105 ? 17.975 25.517 33.484 1.00 8.18 105 PRO A CA 1
ATOM 810 C C . PRO A 1 105 ? 18.366 26.262 32.216 1.00 7.54 105 PRO A C 1
ATOM 811 O O . PRO A 1 105 ? 19.545 26.471 31.926 1.00 8.97 105 PRO A O 1
ATOM 815 N N . ALA A 1 106 ? 17.340 26.673 31.481 1.00 8.95 106 ALA A N 1
ATOM 816 C CA . ALA A 1 106 ? 17.495 27.410 30.235 1.00 9.89 106 ALA A CA 1
ATOM 817 C C . ALA A 1 106 ? 16.109 27.901 29.825 1.00 10.04 106 ALA A C 1
ATOM 818 O O . ALA A 1 106 ? 15.102 27.482 30.395 1.00 10.01 106 ALA A O 1
ATOM 820 N N . PRO A 1 107 ? 16.039 28.813 28.841 1.00 11.89 107 PRO A N 1
ATOM 821 C CA . PRO A 1 107 ? 14.738 29.321 28.394 1.00 11.60 107 PRO A CA 1
ATOM 822 C C . PRO A 1 107 ? 13.833 28.153 28.009 1.00 11.49 107 PRO A C 1
ATOM 823 O O . PRO A 1 107 ? 14.260 27.234 27.312 1.00 11.77 107 PRO A O 1
ATOM 827 N N . GLU A 1 108 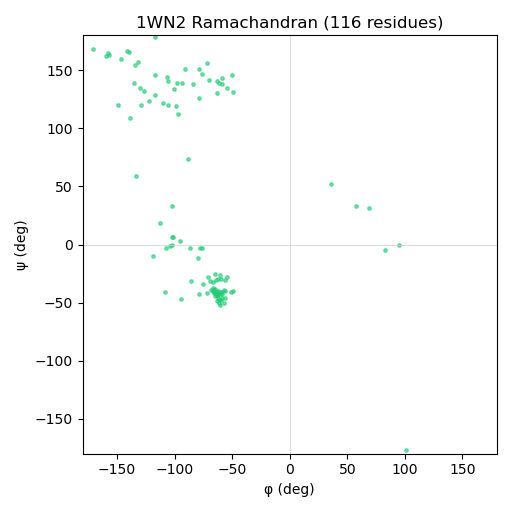? 12.584 28.196 28.458 1.00 12.22 108 GLU A N 1
ATOM 828 C CA . GLU A 1 108 ? 11.636 27.123 28.181 1.00 14.15 108 GLU A CA 1
ATOM 829 C C . GLU A 1 108 ? 11.513 26.708 26.720 1.00 13.89 108 GLU A C 1
ATOM 830 O O . GLU A 1 108 ? 11.427 25.517 26.422 1.00 13.61 108 GLU A O 1
ATOM 840 N N . GLU A 1 109 ? 11.505 27.673 25.806 1.00 15.12 109 GLU A N 1
ATOM 841 C CA . GLU A 1 109 ? 11.365 27.341 24.393 1.00 16.26 109 GLU A CA 1
ATOM 842 C C . GLU A 1 109 ? 12.534 26.526 23.845 1.00 16.21 109 GLU A C 1
ATOM 843 O O . GLU A 1 109 ? 12.357 25.721 22.932 1.00 18.02 109 GLU A O 1
ATOM 849 N N . ILE A 1 110 ? 13.726 26.727 24.396 1.00 15.02 110 ILE A N 1
ATOM 850 C CA . ILE A 1 110 ? 14.892 25.978 23.940 1.00 14.24 110 ILE A CA 1
ATOM 851 C C . ILE A 1 110 ? 14.878 24.576 24.551 1.00 12.06 110 ILE A C 1
ATOM 852 O O . ILE A 1 110 ? 15.156 23.588 23.869 1.00 12.27 110 ILE A O 1
ATOM 857 N N . VAL A 1 111 ? 14.554 24.493 25.839 1.00 11.40 111 VAL A N 1
ATOM 858 C CA . VAL A 1 111 ? 14.490 23.207 26.523 1.00 10.47 111 VAL A CA 1
ATOM 859 C C . VAL A 1 111 ? 13.445 22.315 25.857 1.00 10.63 111 VAL A C 1
ATOM 860 O O . VAL A 1 111 ? 13.677 21.124 25.650 1.00 10.86 111 VAL A O 1
ATOM 864 N N . ASP A 1 112 ? 12.298 22.897 25.516 1.00 11.20 112 ASP A N 1
ATOM 865 C CA . ASP A 1 112 ? 11.205 22.153 24.887 1.00 12.01 112 ASP A CA 1
ATOM 866 C C . ASP A 1 112 ? 11.612 21.537 23.539 1.00 12.00 112 ASP A C 1
ATOM 867 O O . ASP A 1 112 ? 11.052 20.548 23.084 1.00 10.93 112 ASP A O 1
ATOM 872 N N . LYS A 1 113 ? 12.588 22.132 22.863 1.00 12.34 113 LYS A N 1
ATOM 873 C CA . LYS A 1 113 ? 13.020 21.599 21.579 1.00 13.53 113 LYS A CA 1
ATOM 874 C C . LYS A 1 113 ? 13.562 20.192 21.786 1.00 12.86 113 LYS A C 1
ATOM 875 O O . LYS A 1 113 ? 13.475 19.344 20.901 1.00 14.51 113 LYS A O 1
ATOM 881 N N . VAL A 1 114 ? 14.111 19.945 22.969 1.00 11.46 114 VAL A N 1
ATOM 882 C CA . VAL A 1 114 ? 14.662 18.640 23.289 1.00 10.81 114 VAL A CA 1
ATOM 883 C C . VAL A 1 114 ? 13.671 17.730 24.005 1.00 9.42 114 VAL A C 1
ATOM 884 O O . VAL A 1 114 ? 13.501 16.570 23.633 1.00 9.57 114 VAL A O 1
ATOM 888 N N . THR A 1 115 ? 12.999 18.272 25.015 1.00 9.03 115 THR A N 1
ATOM 889 C CA . THR A 1 115 ? 12.100 17.480 25.843 1.00 8.89 115 THR A CA 1
ATOM 890 C C . THR A 1 115 ? 10.593 17.664 25.705 1.00 9.05 115 THR A C 1
ATOM 891 O O . THR A 1 115 ? 9.834 16.945 26.352 1.00 9.25 115 THR A O 1
ATOM 895 N N . GLY A 1 116 ? 10.166 18.604 24.868 1.00 9.85 116 GLY A N 1
ATOM 896 C CA . GLY A 1 116 ? 8.747 18.886 24.705 1.00 10.41 116 GLY A CA 1
ATOM 897 C C . GLY A 1 116 ? 7.804 17.752 24.345 1.00 10.12 116 GLY A C 1
ATOM 898 O O . GLY A 1 116 ? 6.617 17.802 24.683 1.00 11.47 116 GLY A O 1
ATOM 899 N N . ASN A 1 117 ? 8.311 16.733 23.664 1.00 8.79 117 ASN A N 1
ATOM 900 C CA . ASN A 1 117 ? 7.483 15.607 23.259 1.00 9.59 117 ASN A CA 1
ATOM 901 C C . ASN A 1 117 ? 7.662 14.370 24.130 1.00 9.62 117 ASN A C 1
ATOM 902 O O . ASN A 1 117 ? 7.110 13.311 23.828 1.00 10.86 117 ASN A O 1
ATOM 907 N N . LEU A 1 118 ? 8.434 14.494 25.206 1.00 8.93 118 LEU A N 1
ATOM 908 C CA . LEU A 1 118 ? 8.636 13.364 26.105 1.00 8.31 118 LEU A CA 1
ATOM 909 C C . LEU A 1 118 ? 7.414 13.231 27.008 1.00 8.27 118 LEU A C 1
ATOM 910 O O . LEU A 1 118 ? 6.743 14.218 27.307 1.00 9.82 118 LEU A O 1
ATOM 915 N N . LYS A 1 119 ? 7.131 12.009 27.438 1.00 8.91 119 LYS A N 1
ATOM 916 C CA . LYS A 1 119 ? 5.935 11.890 28.268 1.00 9.89 119 LYS A CA 1
ATOM 917 C C . LYS A 1 119 ? 6.256 12.039 29.759 1.00 7.95 119 LYS A C 1
ATOM 918 O O . LYS A 1 119 ? 7.373 11.814 30.206 1.00 8.94 119 LYS A O 1
ATOM 924 N N . LEU A 1 120 ? 5.244 12.543 30.456 1.00 8.03 120 LEU A N 1
ATOM 925 C CA . LEU A 1 120 ? 5.368 12.853 31.874 1.00 7.71 120 LEU A CA 1
ATOM 926 C C . LEU A 1 120 ? 5.471 11.574 32.686 1.00 7.92 120 LEU A C 1
ATOM 927 O O . LEU A 1 120 ? 4.808 10.582 32.384 1.00 8.81 120 LEU A O 1
ATOM 932 N N . LEU A 1 121 ? 6.313 11.593 33.714 1.00 8.03 121 LEU A N 1
ATOM 933 C CA . LEU A 1 121 ? 6.450 10.435 34.585 1.00 9.27 121 LEU A CA 1
ATOM 934 C C . LEU A 1 121 ? 5.160 10.330 35.395 1.00 9.13 121 LEU A C 1
ATOM 935 O O . LEU A 1 121 ? 4.674 11.387 35.850 1.00 9.49 121 LEU A O 1
#

B-factor: mean 14.45, std 8.23, range [5.05, 42.92]